Protein AF-B1BZX8-F1 (afdb_monomer)

Solvent-accessible surface area (backbone atoms only — not comparable to full-atom values): 7418 Å² total; per-residue (Å²): 108,60,66,79,22,52,67,62,84,33,86,76,86,79,89,80,74,63,48,96,87,72,45,66,56,68,71,58,53,51,54,51,51,52,51,54,47,54,53,48,65,70,63,69,68,61,65,73,60,39,93,64,28,45,67,47,52,77,55,37,28,88,75,35,79,82,22,33,55,65,32,77,58,67,86,43,86,90,48,45,54,45,48,38,96,88,50,93,71,79,48,78,47,78,44,56,68,56,96,75,90,83,92,79,85,90,85,82,76,66,61,95,77,107

Organism: NCBI:txid428126

Nearest PDB structures (foldseek):
  6tr3-assembly1_A  TM=9.899E-01  e=4.709E-10  Mediterraneibacter gnavus E1
  6tr4-assembly2_B  TM=9.900E-01  e=9.910E-10  Mediterraneibacter gnavus E1

Foldseek 3Di:
DCCVAVVVVHDDDDDQDADPVRHGDPVSVVVVVVVVVVVCVQPVDDLLLDPLKDKDKPAFAVPDPQQDRCQQPPPDLVGHHDHHPVDPDMDIDIDSNDDDDDDDDDDDDSVVVD

Secondary structure (DSSP, 8-state):
--TTTGGGT----------TTSS--HHHHHHHHHHHHHHHHHHS--GGGSTT-EEEES--GGG-GGG-GGGGGSS-TT------TT-S---EEEE-SS----S-------GGG-

Sequence (114 aa):
MYFNSVGHNAPLLLNVPPNTDGTVDDQILERLAEFGQNINETFDENLAASADAKIVASSVRGNDITYKPSNVIDGNDSTYWTVDDQGQSGTLLINLGSTKSFDVVSIEEAIQFG

Structure (mmCIF, N/CA/C/O backbone):
data_AF-B1BZX8-F1
#
_entry.id   AF-B1BZX8-F1
#
loop_
_atom_site.group_PDB
_atom_site.id
_atom_site.type_symbol
_atom_site.label_atom_id
_atom_site.label_alt_id
_atom_site.label_comp_id
_atom_site.label_asym_id
_atom_site.label_entity_id
_atom_site.label_seq_id
_atom_site.pdbx_PDB_ins_code
_atom_site.Cartn_x
_atom_site.Cartn_y
_atom_site.Cartn_z
_atom_site.occupancy
_atom_site.B_iso_or_equiv
_atom_site.auth_seq_id
_atom_site.auth_comp_id
_atom_site.auth_asym_id
_atom_site.auth_atom_id
_atom_site.pdbx_PDB_model_num
ATOM 1 N N . MET A 1 1 ? -13.111 4.911 4.992 1.00 93.94 1 MET A N 1
ATOM 2 C CA . MET A 1 1 ? -12.282 5.915 5.703 1.00 93.94 1 MET A CA 1
ATOM 3 C C . MET A 1 1 ? -10.809 5.709 5.399 1.00 93.94 1 MET A C 1
ATOM 5 O O . MET A 1 1 ? -10.224 6.610 4.823 1.00 93.94 1 MET A O 1
ATOM 9 N N . TYR A 1 2 ? -10.247 4.531 5.694 1.00 97.50 2 TYR A N 1
ATOM 10 C CA . TYR A 1 2 ? -8.830 4.207 5.473 1.00 97.50 2 TYR A CA 1
ATOM 11 C C . TYR A 1 2 ? -8.311 4.550 4.064 1.00 97.50 2 TYR A C 1
ATOM 13 O O . TYR A 1 2 ? -7.482 5.443 3.926 1.00 97.50 2 TYR A O 1
ATOM 21 N N . PHE A 1 3 ? -8.886 3.962 3.007 1.00 96.88 3 PHE A N 1
ATOM 22 C CA . PHE A 1 3 ? -8.471 4.251 1.624 1.00 96.88 3 PHE A CA 1
ATOM 23 C C . PHE A 1 3 ? -8.647 5.719 1.205 1.00 96.88 3 PHE A C 1
ATOM 25 O O . PHE A 1 3 ? -7.862 6.226 0.422 1.00 96.88 3 PHE A O 1
ATOM 32 N N . ASN A 1 4 ? -9.622 6.433 1.778 1.00 96.88 4 ASN A N 1
ATOM 33 C CA . ASN A 1 4 ? -9.853 7.854 1.487 1.00 96.88 4 ASN A CA 1
ATOM 34 C C . ASN A 1 4 ? -8.980 8.809 2.328 1.00 96.88 4 ASN A C 1
ATOM 36 O O . ASN A 1 4 ? -9.139 10.022 2.205 1.00 96.88 4 ASN A O 1
ATOM 40 N N . SER A 1 5 ? -8.128 8.284 3.215 1.00 97.44 5 SER A N 1
ATOM 41 C CA . SER A 1 5 ? -7.210 9.054 4.069 1.00 97.44 5 SER A CA 1
ATOM 42 C C . SER A 1 5 ? -5.781 8.548 3.898 1.00 97.44 5 SER A C 1
ATOM 44 O O . SER A 1 5 ? -5.041 9.122 3.108 1.00 97.44 5 SER A O 1
ATOM 46 N N . VAL A 1 6 ? -5.427 7.433 4.546 1.00 97.56 6 VAL A N 1
ATOM 47 C CA . VAL A 1 6 ? -4.105 6.787 4.439 1.00 97.56 6 VAL A CA 1
ATOM 48 C C . VAL A 1 6 ? -3.761 6.489 2.981 1.00 97.56 6 VAL A C 1
ATOM 50 O O . VAL A 1 6 ? -2.679 6.837 2.525 1.00 97.56 6 VAL A O 1
ATOM 53 N N . GLY A 1 7 ? -4.726 5.972 2.214 1.00 96.44 7 GLY A N 1
ATOM 54 C CA . GLY A 1 7 ? -4.561 5.728 0.775 1.00 96.44 7 GLY A CA 1
ATOM 55 C C . GLY A 1 7 ? -4.405 6.988 -0.091 1.00 96.44 7 GLY A C 1
ATOM 56 O O . GLY A 1 7 ? -4.117 6.873 -1.276 1.00 96.44 7 GLY A O 1
ATOM 57 N N . HIS A 1 8 ? -4.575 8.187 0.474 1.00 96.75 8 HIS A N 1
ATOM 58 C CA . HIS A 1 8 ? -4.418 9.484 -0.192 1.00 96.75 8 H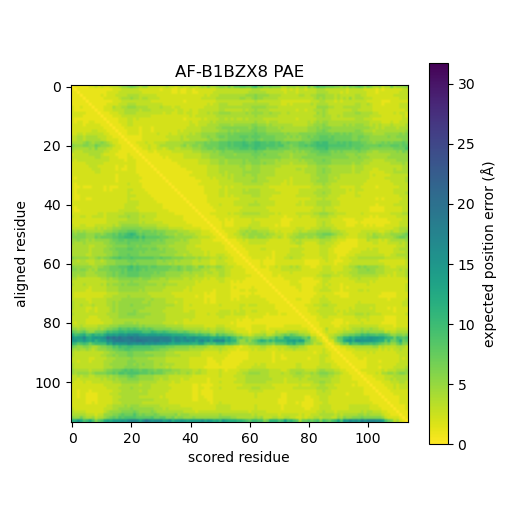IS A CA 1
ATOM 59 C C . HIS A 1 8 ? -3.335 10.350 0.478 1.00 96.75 8 HIS A C 1
ATOM 61 O O . HIS A 1 8 ? -3.476 11.572 0.549 1.00 96.75 8 HIS A O 1
ATOM 67 N N . ASN A 1 9 ? -2.265 9.724 0.982 1.00 95.62 9 ASN A N 1
ATOM 68 C CA . ASN A 1 9 ? -1.127 10.412 1.604 1.00 95.62 9 ASN A CA 1
ATOM 69 C C . ASN A 1 9 ? -1.533 11.331 2.780 1.00 95.62 9 ASN A C 1
ATOM 71 O O . ASN A 1 9 ? -1.004 12.430 2.955 1.00 95.62 9 ASN A O 1
ATOM 75 N N . ALA A 1 10 ? -2.517 10.904 3.579 1.00 97.44 10 ALA A N 1
ATOM 76 C CA . ALA A 1 10 ? -2.971 11.633 4.759 1.00 97.44 10 ALA A CA 1
ATOM 77 C C . ALA A 1 10 ? -3.085 10.705 5.979 1.00 97.44 10 ALA A C 1
ATOM 79 O O . ALA A 1 10 ? -3.638 9.609 5.871 1.00 97.44 10 ALA A O 1
ATOM 80 N N . PRO A 1 11 ? -2.635 11.131 7.172 1.00 96.88 11 PRO A N 1
ATOM 81 C CA . PRO A 1 11 ? -2.831 10.336 8.374 1.00 96.88 11 PRO A CA 1
ATOM 82 C C . PRO A 1 11 ? -4.320 10.259 8.736 1.00 96.88 11 PRO A C 1
ATOM 84 O O . PRO A 1 11 ? -5.060 11.241 8.631 1.00 96.88 11 PRO A O 1
ATOM 87 N N . LEU A 1 12 ? -4.758 9.099 9.225 1.00 97.50 12 LEU A N 1
ATOM 88 C CA . LEU A 1 12 ? -6.094 8.918 9.789 1.00 97.50 12 LEU A CA 1
ATOM 89 C C . LEU A 1 12 ? -6.045 9.077 11.312 1.00 97.50 12 LEU A C 1
ATOM 91 O O . LEU A 1 12 ? -5.629 8.167 12.025 1.00 97.50 12 LEU A O 1
ATOM 95 N N . LEU A 1 13 ? -6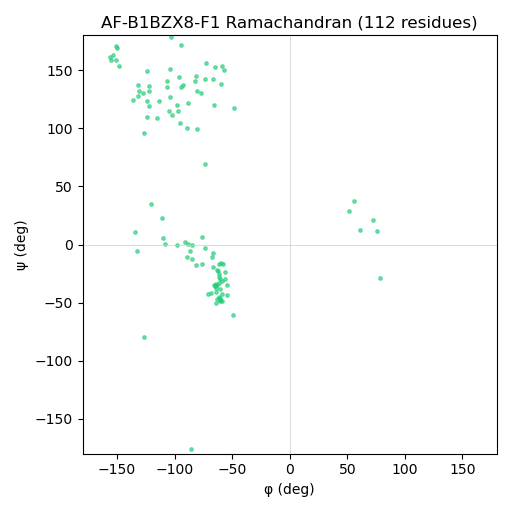.513 10.218 11.817 1.00 97.75 13 LEU A N 1
ATOM 96 C CA . LEU A 1 13 ? -6.725 10.429 13.250 1.00 97.75 13 LEU A CA 1
ATOM 97 C C . LEU A 1 13 ? -8.144 9.985 13.635 1.00 97.75 13 LEU A C 1
ATOM 99 O O . LEU A 1 13 ? -9.112 10.709 13.398 1.00 97.75 13 LEU A O 1
ATOM 103 N N . LEU A 1 14 ? -8.268 8.787 14.211 1.00 97.06 14 LEU A N 1
ATOM 104 C CA . LEU A 1 14 ? -9.553 8.189 14.581 1.00 97.06 14 LEU A CA 1
ATOM 105 C C . LEU A 1 14 ? -9.865 8.409 16.069 1.00 97.06 14 LEU A C 1
ATOM 107 O O . LEU A 1 14 ? -9.122 7.964 16.940 1.00 97.06 14 LEU A O 1
ATOM 111 N N . ASN A 1 15 ? -10.980 9.077 16.367 1.00 96.62 15 ASN A N 1
ATOM 112 C CA . ASN A 1 15 ? -11.434 9.297 17.741 1.00 96.62 15 ASN A CA 1
ATOM 113 C C . ASN A 1 15 ? -12.090 8.035 18.331 1.00 96.62 15 ASN A C 1
ATOM 115 O O . ASN A 1 15 ? -13.021 7.495 17.735 1.00 96.62 15 ASN A O 1
ATOM 119 N N . VAL A 1 16 ? -11.664 7.637 19.534 1.00 97.12 16 VAL A N 1
ATOM 120 C CA . VAL A 1 16 ? -12.225 6.520 20.315 1.00 97.12 16 VAL A CA 1
ATOM 121 C C . VAL A 1 16 ? -12.588 7.050 21.709 1.00 97.12 16 VAL A C 1
ATOM 123 O O . VAL A 1 16 ? -11.701 7.199 22.551 1.00 97.12 16 VAL A O 1
ATOM 126 N N . PRO A 1 17 ? -13.855 7.432 21.951 1.00 95.75 17 PRO A N 1
ATOM 127 C CA . PRO A 1 17 ? -14.235 8.104 23.187 1.00 95.75 17 PRO A CA 1
ATOM 128 C C . PRO A 1 17 ? -14.459 7.104 24.336 1.00 95.75 17 PRO A C 1
ATOM 130 O O . PRO A 1 17 ? -15.061 6.052 24.109 1.00 95.75 17 PRO A O 1
ATOM 133 N N . PRO A 1 18 ? -14.040 7.432 25.572 1.00 96.94 18 PRO A N 1
ATOM 134 C CA . PRO A 1 18 ? -14.451 6.683 26.751 1.00 96.94 18 PRO A CA 1
ATOM 135 C C . PRO A 1 18 ? -15.925 6.954 27.103 1.00 96.94 18 PRO A C 1
ATOM 137 O O . PRO A 1 18 ? -16.477 8.007 26.772 1.00 96.94 18 PRO A O 1
ATOM 140 N N . ASN A 1 19 ? -16.548 6.012 27.805 1.00 96.94 19 ASN A N 1
ATOM 141 C CA . ASN A 1 19 ? -17.895 6.113 28.361 1.00 96.94 19 ASN A CA 1
ATOM 142 C C . ASN A 1 19 ? -17.896 6.801 29.746 1.00 96.94 19 ASN A C 1
ATOM 144 O O . ASN A 1 19 ? -16.867 7.269 30.243 1.00 96.94 19 ASN A O 1
ATOM 148 N N . THR A 1 20 ? -19.066 6.873 30.390 1.00 96.75 20 THR A N 1
ATOM 149 C CA . THR A 1 20 ? -19.240 7.519 31.706 1.00 96.75 20 THR A CA 1
ATOM 150 C C . THR A 1 20 ? -18.526 6.812 32.855 1.00 96.75 20 THR A C 1
ATOM 152 O O . THR A 1 20 ? -18.276 7.444 33.880 1.00 96.75 20 THR A O 1
ATOM 155 N N . ASP A 1 21 ? -18.173 5.540 32.680 1.00 97.06 21 ASP A N 1
ATOM 156 C CA . ASP A 1 21 ? -17.422 4.749 33.658 1.00 97.06 21 ASP A CA 1
ATOM 157 C C . ASP A 1 21 ? -15.901 4.896 33.462 1.00 97.06 21 ASP A C 1
ATOM 159 O O . ASP A 1 21 ? -15.108 4.317 34.205 1.00 97.06 21 ASP A O 1
ATOM 163 N N . GLY A 1 22 ? -15.476 5.694 32.471 1.00 96.81 22 GLY A N 1
ATOM 164 C CA . GLY A 1 22 ? -14.071 5.916 32.135 1.00 96.81 22 GLY A CA 1
ATOM 165 C C . GLY A 1 22 ? -13.422 4.750 31.384 1.00 96.81 22 GLY A C 1
ATOM 166 O O . GLY A 1 22 ? -12.200 4.736 31.240 1.00 96.81 22 GLY A O 1
ATOM 167 N N . THR A 1 23 ? -14.211 3.784 30.908 1.00 97.56 23 THR A N 1
ATOM 168 C CA . THR A 1 23 ? -13.761 2.676 30.051 1.00 97.56 23 THR A CA 1
ATOM 169 C C . THR A 1 23 ? -14.171 2.926 28.598 1.00 97.56 23 THR A C 1
ATOM 171 O O . THR A 1 23 ? -14.762 3.955 28.286 1.00 97.56 23 THR A O 1
ATOM 174 N N . VAL A 1 24 ? -13.824 2.028 27.677 1.00 97.62 24 VAL A N 1
ATOM 175 C CA . VAL A 1 24 ? -14.337 2.053 26.298 1.00 97.62 24 VAL A CA 1
ATOM 176 C C . VAL A 1 24 ? -15.337 0.915 26.164 1.00 97.62 24 VAL A C 1
ATOM 178 O O . VAL A 1 24 ? -15.056 -0.188 26.627 1.00 97.62 24 VAL A O 1
ATOM 181 N N . ASP A 1 25 ? -16.484 1.180 25.542 1.00 97.94 25 ASP A N 1
ATOM 182 C CA . ASP A 1 25 ? -17.520 0.166 25.352 1.00 97.94 25 ASP A CA 1
ATOM 183 C C . ASP A 1 25 ? -16.988 -1.017 24.533 1.00 97.94 25 ASP A C 1
ATOM 185 O O . ASP A 1 25 ? -16.328 -0.831 23.505 1.00 97.94 25 ASP A O 1
ATOM 189 N N . ASP A 1 26 ? -17.339 -2.239 24.940 1.00 97.75 26 ASP A N 1
ATOM 190 C CA . ASP A 1 26 ? -16.880 -3.476 24.290 1.00 97.75 26 ASP A CA 1
ATOM 191 C C . ASP A 1 26 ? -17.181 -3.494 22.783 1.00 97.75 26 ASP A C 1
ATOM 193 O O . ASP A 1 26 ? -16.377 -3.968 21.985 1.00 97.75 26 ASP A O 1
ATOM 197 N N . GLN A 1 27 ? -18.306 -2.906 22.367 1.00 97.75 27 GLN A N 1
ATOM 198 C CA . GLN A 1 27 ? -18.697 -2.798 20.957 1.00 97.75 27 GLN A CA 1
ATOM 199 C C . GLN A 1 27 ? -17.743 -1.905 20.151 1.00 97.75 27 GLN A C 1
ATOM 201 O O . GLN A 1 27 ? -17.496 -2.169 18.975 1.00 97.75 27 GLN A O 1
ATOM 206 N N . ILE A 1 28 ? -17.204 -0.844 20.764 1.00 97.75 28 ILE A N 1
ATOM 207 C CA . ILE A 1 28 ? -16.208 0.028 20.130 1.00 97.75 28 ILE A CA 1
ATOM 208 C C . ILE A 1 28 ? -14.878 -0.721 20.015 1.00 97.75 28 ILE A C 1
ATOM 210 O O . ILE A 1 28 ? -14.242 -0.672 18.962 1.00 97.75 28 ILE A O 1
ATOM 214 N N . LEU A 1 29 ? -14.480 -1.442 21.068 1.00 97.94 29 LEU A N 1
ATOM 215 C CA . LEU A 1 29 ? -13.260 -2.253 21.071 1.00 97.94 29 LEU A CA 1
ATOM 216 C C . LEU A 1 29 ? -13.308 -3.359 20.011 1.00 97.94 29 LEU A C 1
ATOM 218 O O . LEU A 1 29 ? -12.347 -3.524 19.261 1.00 97.94 29 LEU A O 1
ATOM 222 N N . GLU A 1 30 ? -14.433 -4.067 19.901 1.00 98.31 30 GLU A N 1
ATOM 223 C CA . GLU A 1 30 ? -14.646 -5.115 18.900 1.00 98.31 30 GLU A CA 1
ATOM 224 C C . GLU A 1 30 ? -14.542 -4.552 17.477 1.00 98.31 30 GLU A C 1
ATOM 226 O O . GLU A 1 30 ? -13.773 -5.061 16.663 1.00 98.31 30 GLU A O 1
ATOM 231 N N . ARG A 1 31 ? -15.232 -3.440 17.183 1.00 98.00 31 ARG A N 1
ATOM 232 C CA . ARG A 1 31 ? -15.156 -2.799 15.858 1.00 98.00 31 ARG A CA 1
ATOM 233 C C . ARG A 1 31 ? -13.755 -2.277 15.539 1.00 98.00 31 ARG A C 1
ATOM 235 O O . ARG A 1 31 ? -13.351 -2.307 14.378 1.00 98.00 31 ARG A O 1
ATOM 242 N N . LEU A 1 32 ? -13.008 -1.801 16.536 1.00 97.94 32 LEU A N 1
ATOM 243 C CA . LEU A 1 32 ? -11.625 -1.360 16.346 1.00 97.94 32 LEU A CA 1
ATOM 244 C C . LEU A 1 32 ? -10.698 -2.543 16.032 1.00 97.94 32 LEU A C 1
ATOM 246 O O . LEU A 1 32 ? -9.855 -2.433 15.140 1.00 97.94 32 LEU A O 1
ATOM 250 N N . ALA A 1 33 ? -10.875 -3.668 16.727 1.00 98.25 33 ALA A N 1
ATOM 251 C CA . ALA A 1 33 ? -10.132 -4.894 16.459 1.00 98.25 33 ALA A CA 1
ATOM 252 C C . ALA A 1 33 ? -10.432 -5.430 15.051 1.00 98.25 33 ALA A C 1
ATOM 254 O O . ALA A 1 33 ? -9.501 -5.692 14.291 1.00 98.25 33 ALA A O 1
ATOM 255 N N . GLU A 1 34 ? -11.709 -5.498 14.666 1.00 98.38 34 GLU A N 1
ATOM 256 C CA . GLU A 1 34 ? -12.124 -5.884 13.313 1.00 98.38 34 GLU A CA 1
ATOM 257 C C . GLU A 1 34 ? -11.548 -4.946 12.249 1.00 98.38 34 GLU A C 1
ATOM 259 O O . GLU A 1 34 ? -11.077 -5.403 11.210 1.00 98.38 34 GLU A O 1
ATOM 264 N N . PHE A 1 35 ? -11.553 -3.632 12.487 1.00 98.44 35 PHE A N 1
ATOM 265 C CA . PHE A 1 35 ? -10.978 -2.670 11.550 1.00 98.44 35 PHE A CA 1
ATOM 266 C C . PHE A 1 35 ? -9.481 -2.922 11.323 1.00 98.44 35 PHE A C 1
ATOM 268 O O . PHE A 1 35 ? -9.041 -2.968 10.174 1.00 98.44 35 PHE A O 1
ATOM 275 N N . GLY A 1 36 ? -8.715 -3.138 12.397 1.00 98.12 36 GLY A N 1
ATOM 276 C CA . GLY A 1 36 ? -7.294 -3.482 12.302 1.00 98.12 36 GLY A CA 1
ATOM 277 C C . GLY A 1 36 ? -7.054 -4.826 11.612 1.00 98.12 36 GLY A C 1
ATOM 278 O O . GLY A 1 36 ? -6.170 -4.930 10.765 1.00 98.12 36 GLY A O 1
ATOM 279 N N . GLN A 1 37 ? -7.876 -5.834 11.915 1.00 98.56 37 GLN A N 1
ATOM 280 C CA . GLN A 1 37 ? -7.803 -7.144 11.273 1.00 98.56 37 GLN A CA 1
ATOM 281 C C . GLN A 1 37 ? -8.038 -7.048 9.762 1.00 98.56 37 GLN A C 1
ATOM 283 O O . GLN A 1 37 ? -7.231 -7.568 9.002 1.00 98.56 37 GLN A O 1
ATOM 288 N N . ASN A 1 38 ? -9.075 -6.329 9.322 1.00 98.12 38 ASN A N 1
ATOM 289 C CA . ASN A 1 38 ? -9.361 -6.152 7.896 1.00 98.12 38 ASN A CA 1
ATOM 290 C C . ASN A 1 38 ? -8.203 -5.465 7.155 1.00 98.12 38 ASN A C 1
ATOM 292 O O . ASN A 1 38 ? -7.908 -5.827 6.019 1.00 98.12 38 ASN A O 1
ATOM 296 N N . ILE A 1 39 ? -7.537 -4.485 7.781 1.00 98.12 39 ILE A N 1
ATOM 297 C CA . ILE A 1 39 ? -6.345 -3.850 7.198 1.00 98.12 39 ILE A CA 1
ATOM 298 C C . ILE A 1 39 ? -5.222 -4.881 7.059 1.00 98.12 39 ILE A C 1
ATOM 300 O O . ILE A 1 39 ? -4.676 -5.026 5.970 1.00 98.12 39 ILE A O 1
ATOM 304 N N . ASN A 1 40 ? -4.912 -5.618 8.127 1.00 98.19 40 ASN A N 1
ATOM 305 C CA . ASN A 1 40 ? -3.853 -6.626 8.095 1.00 98.19 40 ASN A CA 1
ATOM 306 C C . ASN A 1 40 ? -4.127 -7.690 7.026 1.00 98.19 40 ASN A C 1
ATOM 308 O O . ASN A 1 40 ? -3.262 -7.939 6.201 1.00 98.19 40 ASN A O 1
ATOM 312 N N . GLU A 1 41 ? -5.336 -8.252 6.984 1.00 98.19 41 GLU A N 1
ATOM 313 C CA . GLU A 1 41 ? -5.719 -9.276 6.003 1.00 98.19 41 GLU A CA 1
ATOM 314 C C . GLU A 1 41 ? -5.678 -8.757 4.558 1.00 98.19 41 GLU A C 1
ATOM 316 O O . GLU A 1 41 ? -5.300 -9.498 3.654 1.00 98.19 41 GLU A O 1
ATOM 321 N N . THR A 1 42 ? -6.013 -7.482 4.328 1.00 97.88 42 THR A N 1
ATOM 322 C CA . THR A 1 42 ? -5.951 -6.865 2.989 1.00 97.88 42 THR A CA 1
ATOM 323 C C . THR A 1 42 ? -4.518 -6.789 2.452 1.00 97.88 42 THR A C 1
ATOM 325 O O . THR A 1 42 ? -4.311 -6.924 1.247 1.00 97.88 42 THR A O 1
ATOM 328 N N . PHE A 1 43 ? -3.533 -6.556 3.324 1.00 97.31 43 PHE A N 1
ATOM 329 C CA . PHE A 1 43 ? -2.135 -6.326 2.937 1.00 97.31 43 PHE A CA 1
ATOM 330 C C . PHE A 1 43 ? -1.183 -7.475 3.317 1.00 97.31 43 PHE A C 1
ATOM 332 O O . PHE A 1 43 ? 0.022 -7.345 3.114 1.00 97.31 43 PHE A O 1
ATOM 339 N N . ASP A 1 44 ? -1.704 -8.593 3.835 1.00 97.25 44 ASP A N 1
ATOM 340 C CA . ASP A 1 44 ? -0.912 -9.750 4.287 1.00 97.25 44 ASP A CA 1
ATOM 341 C C . ASP A 1 44 ? -0.149 -10.422 3.132 1.00 97.25 44 ASP A C 1
ATOM 343 O O . ASP A 1 44 ? 1.006 -10.822 3.278 1.00 97.25 44 ASP A O 1
ATOM 347 N N . GLU A 1 45 ? -0.766 -10.498 1.946 1.00 97.00 45 GLU A N 1
ATOM 348 C CA . GLU A 1 45 ? -0.159 -11.096 0.755 1.00 97.00 45 GLU A CA 1
ATOM 349 C C . GLU A 1 45 ? 0.070 -10.063 -0.358 1.00 97.00 45 GLU A C 1
ATOM 351 O O . GLU A 1 45 ? -0.848 -9.649 -1.069 1.00 97.00 45 GLU A O 1
ATOM 356 N N . ASN A 1 46 ? 1.337 -9.715 -0.602 1.00 97.56 46 ASN A N 1
ATOM 357 C CA . ASN A 1 46 ? 1.718 -8.974 -1.801 1.00 97.56 46 ASN A CA 1
ATOM 358 C C . ASN A 1 46 ? 1.836 -9.923 -3.008 1.00 97.56 46 ASN A C 1
ATOM 360 O O . ASN A 1 46 ? 2.871 -10.557 -3.230 1.00 97.56 46 ASN A O 1
ATOM 364 N N . LEU A 1 47 ? 0.798 -9.964 -3.849 1.00 97.75 47 LEU A N 1
ATOM 365 C CA . LEU A 1 47 ? 0.763 -10.797 -5.060 1.00 97.75 47 LEU A CA 1
ATOM 366 C C . LEU A 1 47 ? 1.936 -10.529 -6.026 1.00 97.75 47 LEU A C 1
ATOM 368 O O . LEU A 1 47 ? 2.370 -11.441 -6.743 1.00 97.75 47 LEU A O 1
ATOM 372 N N . ALA A 1 48 ? 2.459 -9.298 -6.047 1.00 97.25 48 ALA A N 1
ATOM 373 C CA . ALA A 1 48 ? 3.589 -8.904 -6.887 1.00 97.25 48 ALA A CA 1
ATOM 374 C C . ALA A 1 48 ? 4.943 -9.403 -6.358 1.00 97.25 48 ALA A C 1
ATOM 376 O O . ALA A 1 48 ? 5.898 -9.446 -7.130 1.00 97.25 48 ALA A O 1
ATOM 377 N N . ALA A 1 49 ? 5.022 -9.813 -5.087 1.00 96.31 49 ALA A N 1
ATOM 378 C CA . ALA A 1 49 ? 6.220 -10.381 -4.464 1.00 96.31 49 ALA A CA 1
ATOM 379 C C . ALA A 1 49 ? 6.305 -11.916 -4.574 1.00 96.31 49 ALA A C 1
ATOM 381 O O . ALA A 1 49 ? 7.241 -12.532 -4.062 1.00 96.31 49 ALA A O 1
ATOM 382 N N . SER A 1 50 ? 5.337 -12.556 -5.239 1.00 94.38 50 SER A N 1
ATOM 383 C CA . SER A 1 50 ? 5.355 -14.007 -5.449 1.00 94.38 50 SER A CA 1
ATOM 384 C C . SER A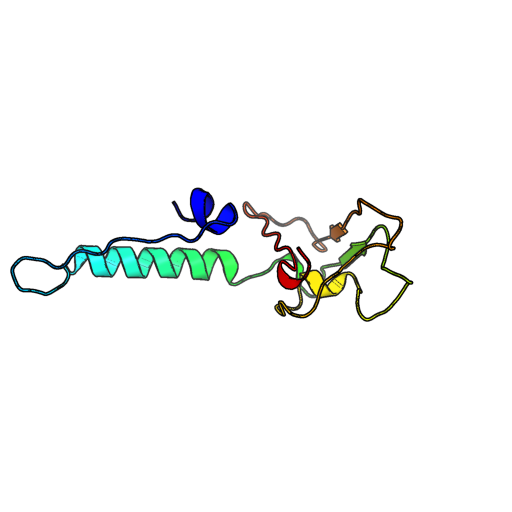 1 50 ? 6.534 -14.454 -6.326 1.00 94.38 50 SER A C 1
ATOM 386 O O . SER A 1 50 ? 7.011 -13.716 -7.185 1.00 94.38 50 SER A O 1
ATOM 388 N N . ALA A 1 51 ? 6.992 -15.698 -6.151 1.00 91.75 51 ALA A N 1
ATOM 389 C CA . ALA A 1 51 ? 8.141 -16.239 -6.888 1.00 91.75 51 ALA A CA 1
ATOM 390 C C . ALA A 1 51 ? 7.942 -16.284 -8.418 1.00 91.75 51 ALA A C 1
ATOM 392 O O . ALA A 1 51 ? 8.914 -16.249 -9.172 1.00 91.75 51 ALA A O 1
ATOM 393 N N . ASP A 1 52 ? 6.689 -16.351 -8.873 1.00 93.81 52 ASP A N 1
ATOM 394 C CA . ASP A 1 52 ? 6.331 -16.359 -10.294 1.00 93.81 52 ASP A CA 1
ATOM 395 C C . ASP A 1 52 ? 6.217 -14.946 -10.887 1.00 93.81 52 ASP A C 1
ATOM 397 O O . ASP A 1 52 ? 6.144 -14.790 -12.113 1.00 93.81 52 ASP A O 1
ATOM 401 N N . ALA A 1 53 ? 6.192 -13.916 -10.035 1.00 95.69 53 ALA A N 1
ATOM 402 C CA . ALA A 1 53 ? 6.052 -12.544 -10.474 1.00 95.69 53 ALA A CA 1
ATOM 403 C C . ALA A 1 53 ? 7.346 -12.025 -11.117 1.00 95.69 53 ALA A C 1
ATOM 405 O O . ALA A 1 53 ? 8.466 -12.325 -10.699 1.00 95.69 53 ALA A O 1
ATOM 406 N N . LYS A 1 54 ? 7.193 -11.213 -12.164 1.00 96.50 54 LYS A N 1
ATOM 407 C CA . LYS A 1 54 ? 8.301 -10.550 -12.857 1.00 96.50 54 LYS A CA 1
ATOM 408 C C . LYS A 1 54 ? 8.029 -9.063 -12.945 1.00 96.50 54 LYS A C 1
ATOM 410 O O . LYS A 1 54 ? 6.966 -8.658 -13.411 1.00 96.50 54 LYS A O 1
ATOM 415 N N . ILE A 1 55 ? 9.022 -8.271 -12.559 1.00 97.00 55 ILE A N 1
ATOM 416 C CA . ILE A 1 55 ? 8.957 -6.813 -12.587 1.00 97.00 55 ILE A CA 1
ATOM 417 C C . ILE A 1 55 ? 9.954 -6.308 -13.619 1.00 97.00 55 ILE A C 1
ATOM 419 O O . ILE A 1 55 ? 11.146 -6.614 -13.551 1.00 97.00 55 ILE A O 1
ATOM 423 N N . VAL A 1 56 ? 9.458 -5.541 -14.582 1.00 96.62 56 VAL A N 1
ATOM 424 C CA . VAL A 1 56 ? 10.267 -4.910 -15.626 1.00 96.62 56 VAL A CA 1
ATOM 425 C C . VAL A 1 56 ? 10.040 -3.410 -15.562 1.00 96.62 56 VAL A C 1
ATOM 427 O O . VAL A 1 56 ? 8.899 -2.966 -15.514 1.00 96.62 56 VAL A O 1
ATOM 430 N N . ALA A 1 57 ? 11.117 -2.632 -15.586 1.00 96.69 57 ALA A N 1
ATOM 431 C CA . ALA A 1 57 ? 11.037 -1.183 -15.685 1.00 96.69 57 ALA A CA 1
ATOM 432 C C . ALA A 1 57 ? 11.396 -0.704 -17.093 1.00 96.69 57 ALA A C 1
ATOM 434 O O . ALA A 1 57 ? 12.218 -1.319 -17.772 1.00 96.69 57 ALA A O 1
ATOM 435 N N . SER A 1 58 ? 10.826 0.428 -17.506 1.00 95.44 58 SER A N 1
ATOM 436 C CA . SER A 1 58 ? 11.208 1.127 -18.739 1.00 95.44 58 SER A CA 1
ATOM 437 C C . SER A 1 58 ? 12.669 1.582 -18.732 1.00 95.44 58 SER A C 1
ATOM 439 O O . SER A 1 58 ? 13.311 1.620 -19.778 1.00 95.44 58 SER A O 1
ATOM 441 N N . SER A 1 59 ? 13.184 1.944 -17.558 1.00 95.19 59 SER A N 1
ATOM 442 C CA . SER A 1 59 ? 14.573 2.329 -17.320 1.00 95.19 59 SER A CA 1
ATOM 443 C C . SER A 1 59 ? 14.932 2.111 -15.851 1.00 95.19 59 SER A C 1
ATOM 445 O O . SER A 1 59 ? 14.059 1.985 -14.991 1.00 95.19 59 SER A O 1
ATOM 447 N N . VAL A 1 60 ? 16.229 2.043 -15.571 1.00 96.12 60 VAL A N 1
ATOM 448 C CA . VAL A 1 60 ? 16.792 2.008 -14.219 1.00 96.12 60 VAL A CA 1
ATOM 449 C C . VAL A 1 60 ? 17.907 3.033 -14.198 1.00 96.12 60 VAL A C 1
ATOM 451 O O . VAL A 1 60 ? 18.783 2.979 -15.063 1.00 96.12 60 VAL A O 1
ATOM 454 N N . ARG A 1 61 ? 17.879 3.944 -13.223 1.00 96.06 61 ARG A N 1
ATOM 455 C CA . ARG A 1 61 ? 18.876 5.008 -13.091 1.00 96.06 61 ARG A CA 1
ATOM 456 C C . ARG A 1 61 ? 20.300 4.468 -13.200 1.00 96.06 61 ARG A C 1
ATOM 458 O O . ARG A 1 61 ? 20.726 3.655 -12.380 1.00 96.06 61 ARG A O 1
ATOM 465 N N . GLY A 1 62 ? 21.023 4.912 -14.224 1.00 95.25 62 GLY A N 1
ATOM 466 C CA . GLY A 1 62 ? 22.413 4.540 -14.488 1.00 95.25 62 GLY A CA 1
ATOM 467 C C . GLY A 1 62 ? 22.655 3.046 -14.734 1.00 95.25 62 GLY A C 1
ATOM 468 O O . GLY A 1 62 ? 23.808 2.621 -14.703 1.00 95.25 62 GLY A O 1
ATOM 469 N N . ASN A 1 63 ? 21.608 2.239 -14.951 1.00 94.62 63 ASN A N 1
ATOM 470 C CA . ASN A 1 63 ? 21.659 0.773 -14.858 1.00 94.62 63 ASN A CA 1
ATOM 471 C C . ASN A 1 63 ? 22.270 0.266 -13.531 1.00 94.62 63 ASN A C 1
ATOM 473 O O . ASN A 1 63 ? 22.879 -0.806 -13.492 1.00 94.62 63 ASN A O 1
ATOM 477 N N . ASP A 1 64 ? 22.127 1.037 -12.450 1.00 97.00 64 ASP A N 1
ATOM 478 C CA . ASP A 1 64 ? 22.668 0.706 -11.135 1.00 97.00 64 ASP A CA 1
ATOM 479 C C . ASP A 1 64 ? 21.750 -0.287 -10.409 1.00 97.00 64 ASP A C 1
ATOM 481 O O . ASP A 1 64 ? 20.533 -0.100 -10.315 1.00 97.00 64 ASP A O 1
ATOM 485 N N . ILE A 1 65 ? 22.339 -1.349 -9.855 1.00 96.50 65 ILE A N 1
ATOM 486 C CA . I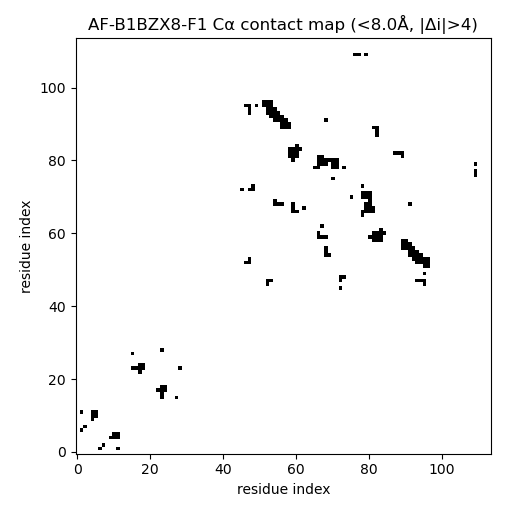LE A 1 65 ? 21.611 -2.365 -9.088 1.00 96.50 65 ILE A CA 1
ATOM 487 C C . ILE A 1 65 ? 20.948 -1.793 -7.829 1.00 96.50 65 ILE A C 1
ATOM 489 O O . ILE A 1 65 ? 19.968 -2.362 -7.345 1.00 96.50 65 ILE A O 1
ATOM 493 N N . THR A 1 66 ? 21.445 -0.661 -7.330 1.00 97.25 66 THR A N 1
ATOM 494 C CA . THR A 1 66 ? 20.883 0.084 -6.198 1.00 97.25 66 THR A CA 1
ATOM 495 C C . THR A 1 66 ? 19.441 0.514 -6.462 1.00 97.25 66 THR A C 1
ATOM 497 O O . THR A 1 66 ? 18.650 0.534 -5.527 1.00 97.25 66 THR A O 1
ATOM 500 N N . TYR A 1 67 ? 19.072 0.776 -7.723 1.00 96.94 67 TYR A N 1
ATOM 501 C CA . TYR A 1 67 ? 17.739 1.245 -8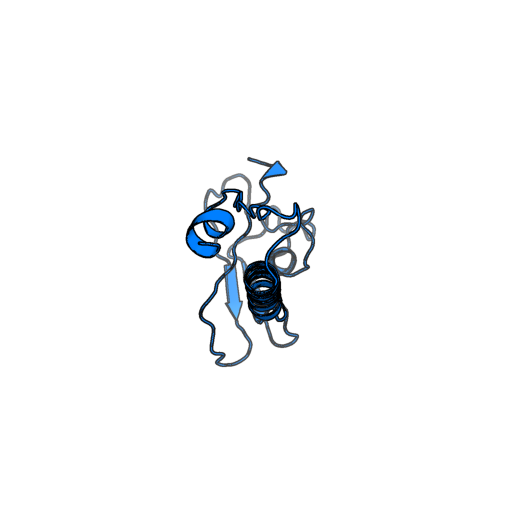.128 1.00 96.94 67 TYR A CA 1
ATOM 502 C C . TYR A 1 67 ? 16.949 0.201 -8.921 1.00 96.94 67 TYR A C 1
ATOM 504 O O . TYR A 1 67 ? 16.070 0.547 -9.712 1.00 96.94 67 TYR A O 1
ATOM 512 N N . LYS A 1 68 ? 17.283 -1.085 -8.770 1.00 97.19 68 LYS A N 1
ATOM 513 C CA . LYS A 1 68 ? 16.648 -2.172 -9.524 1.00 97.19 68 LYS A CA 1
ATOM 514 C C . LYS A 1 68 ? 15.116 -2.198 -9.327 1.00 97.19 68 LYS A C 1
ATOM 516 O O . LYS A 1 68 ? 14.629 -1.889 -8.241 1.00 97.19 68 LYS A O 1
ATOM 521 N N . PRO A 1 69 ? 14.339 -2.668 -10.323 1.00 97.12 69 PRO A N 1
ATOM 522 C CA . PRO A 1 69 ? 12.875 -2.659 -10.252 1.00 97.12 69 PRO A CA 1
ATOM 523 C C . PRO A 1 69 ? 12.303 -3.487 -9.099 1.00 97.12 69 PRO A C 1
ATOM 525 O O . PRO A 1 69 ? 11.239 -3.168 -8.590 1.00 97.12 69 PRO A O 1
ATOM 528 N N . SER A 1 70 ? 13.004 -4.538 -8.657 1.00 96.56 70 SER A N 1
ATOM 529 C CA . SER A 1 70 ? 12.542 -5.392 -7.557 1.00 96.56 70 SER A CA 1
ATOM 530 C C . SER A 1 70 ? 12.522 -4.692 -6.195 1.00 96.56 70 SER A C 1
ATOM 532 O O . SER A 1 70 ? 11.988 -5.263 -5.255 1.00 96.56 70 SER A O 1
ATOM 534 N N . ASN A 1 71 ? 1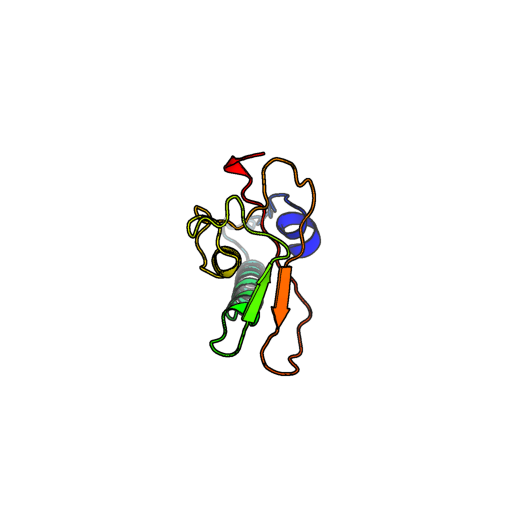3.107 -3.497 -6.068 1.00 98.00 71 ASN A N 1
ATOM 535 C CA . ASN A 1 71 ? 13.048 -2.734 -4.821 1.00 98.00 71 ASN A CA 1
ATOM 536 C C . ASN A 1 71 ? 11.608 -2.328 -4.460 1.00 98.00 71 ASN A C 1
ATOM 538 O O . ASN A 1 71 ? 11.312 -2.113 -3.301 1.00 98.00 71 ASN A O 1
ATOM 542 N N . VAL A 1 72 ? 10.680 -2.272 -5.424 1.00 97.44 72 VAL A N 1
ATOM 543 C CA . VAL A 1 72 ? 9.277 -1.882 -5.158 1.00 97.44 72 VAL A CA 1
ATOM 544 C C . VAL A 1 72 ? 8.446 -2.953 -4.436 1.00 97.44 72 VAL A C 1
ATOM 546 O O . VAL A 1 72 ? 7.269 -2.738 -4.172 1.00 97.44 72 VAL A O 1
ATOM 549 N N . ILE A 1 73 ? 9.021 -4.128 -4.166 1.00 97.25 73 ILE A N 1
ATOM 550 C CA . ILE A 1 73 ? 8.343 -5.264 -3.515 1.00 97.25 73 ILE A CA 1
ATOM 551 C C . ILE A 1 73 ? 9.187 -5.906 -2.405 1.00 97.25 73 ILE A C 1
ATOM 553 O O . ILE A 1 73 ? 8.863 -7.003 -1.955 1.00 97.25 73 ILE A O 1
ATOM 557 N N . ASP A 1 74 ? 10.294 -5.284 -1.994 1.00 96.38 74 ASP A N 1
ATOM 558 C CA . ASP A 1 74 ? 11.201 -5.867 -0.995 1.00 96.38 74 ASP A CA 1
ATOM 559 C C . ASP A 1 74 ? 10.809 -5.548 0.460 1.00 96.38 74 ASP A C 1
ATOM 561 O O . ASP A 1 74 ? 11.405 -6.102 1.385 1.00 96.38 74 ASP A O 1
ATOM 565 N N . GLY A 1 75 ? 9.787 -4.707 0.653 1.00 96.00 75 GLY A N 1
ATOM 566 C CA . GLY A 1 75 ? 9.263 -4.323 1.964 1.00 96.00 75 GLY A CA 1
ATOM 567 C C . GLY A 1 75 ? 10.181 -3.383 2.750 1.00 96.00 75 GLY A C 1
ATOM 568 O O . GLY A 1 75 ? 10.096 -3.356 3.977 1.00 96.00 75 GLY A O 1
ATOM 569 N N . ASN A 1 76 ? 11.089 -2.665 2.080 1.00 97.19 76 ASN A N 1
ATOM 570 C CA . ASN A 1 76 ? 12.034 -1.754 2.718 1.00 97.19 76 ASN A CA 1
ATOM 571 C C . ASN A 1 76 ? 11.941 -0.327 2.153 1.00 97.19 76 ASN A C 1
ATOM 573 O O . ASN A 1 76 ? 12.438 -0.038 1.070 1.00 97.19 76 ASN A O 1
ATOM 577 N N . ASP A 1 77 ? 11.433 0.603 2.960 1.00 96.19 77 ASP A N 1
ATOM 578 C CA . ASP A 1 77 ? 11.234 2.018 2.594 1.00 96.19 77 ASP A CA 1
ATOM 579 C C . ASP A 1 77 ? 12.535 2.772 2.238 1.00 96.19 77 ASP A C 1
ATOM 581 O O . ASP A 1 77 ? 12.516 3.857 1.648 1.00 96.19 77 ASP A O 1
ATOM 585 N N . SER A 1 78 ? 13.699 2.227 2.614 1.00 96.31 78 SER A N 1
ATOM 586 C CA . SER A 1 78 ? 15.004 2.815 2.274 1.00 96.31 78 SER A CA 1
ATOM 587 C C . SER A 1 78 ? 15.468 2.470 0.857 1.00 96.31 78 SER A C 1
ATOM 589 O O . SER A 1 78 ? 16.380 3.123 0.340 1.00 96.31 78 SER A O 1
ATOM 591 N N . THR A 1 79 ? 14.886 1.445 0.232 1.00 97.69 79 THR A N 1
ATOM 592 C CA . THR A 1 79 ? 15.191 1.009 -1.134 1.00 97.69 79 THR A CA 1
ATOM 593 C C . THR A 1 79 ? 14.054 1.389 -2.072 1.00 97.69 79 THR A C 1
ATOM 595 O O . THR A 1 79 ? 12.883 1.334 -1.733 1.00 97.69 79 THR A O 1
ATOM 598 N N . TYR A 1 80 ? 14.402 1.828 -3.281 1.00 97.69 80 TYR A N 1
ATOM 599 C CA . TYR A 1 80 ? 13.422 2.318 -4.249 1.00 97.69 80 TYR A CA 1
ATOM 600 C C . TYR A 1 80 ? 13.907 2.088 -5.678 1.00 97.69 80 TYR A C 1
ATOM 602 O O . TYR A 1 80 ? 15.101 1.897 -5.928 1.00 97.69 80 TYR A O 1
ATOM 610 N N . TRP A 1 81 ? 12.973 2.083 -6.624 1.00 97.62 81 TRP A N 1
ATOM 611 C CA . TRP A 1 81 ? 13.268 2.140 -8.053 1.00 97.62 81 TRP A CA 1
ATOM 612 C C . TRP A 1 81 ? 13.154 3.586 -8.541 1.00 97.62 81 TRP A C 1
ATOM 614 O O . TRP A 1 81 ? 12.298 4.339 -8.082 1.00 97.62 81 TRP A O 1
ATOM 624 N N . THR A 1 82 ? 14.013 3.982 -9.479 1.00 96.19 82 THR A N 1
ATOM 625 C CA . THR A 1 82 ? 13.926 5.296 -10.121 1.00 96.19 82 THR A CA 1
ATOM 626 C C . THR A 1 82 ? 14.530 5.274 -11.527 1.00 96.19 82 THR A C 1
ATOM 628 O O . THR A 1 82 ? 15.262 4.348 -11.899 1.00 96.19 82 THR A O 1
ATOM 631 N N . VAL A 1 83 ? 14.200 6.295 -12.317 1.00 95.50 83 VAL A N 1
ATOM 632 C CA . VAL A 1 83 ? 14.654 6.484 -13.701 1.00 95.50 83 VAL A CA 1
ATOM 633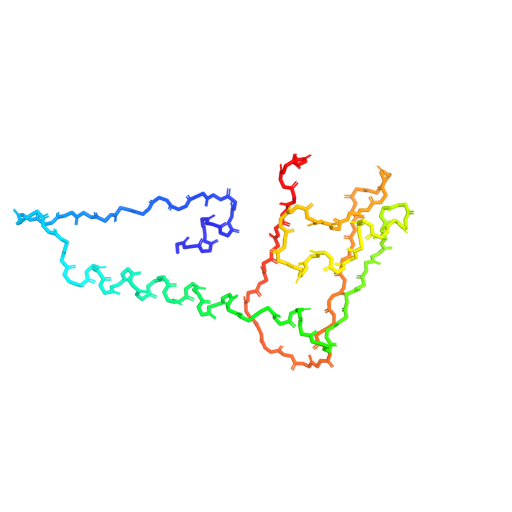 C C . VAL A 1 83 ? 15.893 7.385 -13.761 1.00 95.50 83 VAL A C 1
ATOM 635 O O . VAL A 1 83 ? 16.316 7.958 -12.759 1.00 95.50 83 VAL A O 1
ATOM 638 N N . ASP A 1 84 ? 16.511 7.494 -14.938 1.00 93.44 84 ASP A N 1
ATOM 639 C CA . ASP A 1 84 ? 17.641 8.405 -15.153 1.00 93.44 84 ASP A CA 1
ATOM 640 C C . ASP A 1 84 ? 17.274 9.867 -14.864 1.00 93.44 84 ASP A C 1
ATOM 642 O O . ASP A 1 84 ? 16.134 10.270 -15.062 1.00 93.44 84 ASP A O 1
ATOM 646 N N . ASP A 1 85 ? 18.263 10.689 -14.500 1.00 86.06 85 ASP A N 1
ATOM 647 C CA . ASP A 1 85 ? 18.073 12.098 -14.101 1.00 86.06 85 ASP A CA 1
ATOM 648 C C . ASP A 1 85 ? 17.364 12.977 -15.148 1.00 86.06 85 ASP A C 1
ATOM 650 O O . ASP A 1 85 ? 16.793 14.013 -14.820 1.00 86.06 85 ASP A O 1
ATOM 654 N N . GLN A 1 86 ? 17.415 12.584 -16.422 1.00 83.62 86 GLN A N 1
ATOM 655 C CA . GLN A 1 86 ? 16.739 13.288 -17.519 1.00 83.62 86 GLN A CA 1
ATOM 656 C C . GLN A 1 86 ? 15.299 12.791 -17.749 1.00 83.62 86 GLN A C 1
ATOM 658 O O . GLN A 1 86 ? 14.546 13.394 -18.516 1.00 83.62 86 GLN A O 1
ATOM 663 N N . GLY A 1 87 ? 14.915 11.676 -17.125 1.00 77.88 87 GLY A N 1
ATOM 664 C CA . GLY A 1 87 ? 13.590 11.079 -17.202 1.00 77.88 87 GLY A CA 1
ATOM 665 C C . GLY A 1 87 ? 12.668 11.647 -16.127 1.00 77.88 87 GLY A C 1
ATOM 666 O O . GLY A 1 87 ? 12.938 11.532 -14.942 1.00 77.88 87 GLY A O 1
ATOM 667 N N . GLN A 1 88 ? 11.543 12.228 -16.541 1.00 85.81 88 GLN A N 1
ATOM 668 C CA . GLN A 1 88 ? 10.488 12.698 -15.624 1.00 85.81 88 GLN A CA 1
ATOM 669 C C . GLN A 1 88 ? 9.337 11.693 -15.484 1.00 85.81 88 GLN A C 1
ATOM 671 O O . GLN A 1 88 ? 8.356 11.944 -14.794 1.00 85.81 88 GLN A O 1
ATOM 676 N N . SER A 1 89 ? 9.418 10.567 -16.191 1.00 92.69 89 SER A N 1
ATOM 677 C CA . SER A 1 89 ? 8.412 9.511 -16.158 1.00 92.69 89 SER A CA 1
ATOM 678 C C . SER A 1 89 ? 9.075 8.159 -16.376 1.00 92.69 89 SER A C 1
ATOM 680 O O . SER A 1 89 ? 10.125 8.059 -17.015 1.00 92.69 89 SER A O 1
ATOM 682 N N . GLY A 1 90 ? 8.442 7.119 -15.850 1.00 94.00 90 GLY A N 1
ATOM 683 C CA . GLY A 1 90 ? 8.842 5.739 -16.049 1.00 94.00 90 GLY A CA 1
ATOM 684 C C . GLY A 1 90 ? 7.632 4.821 -15.985 1.00 94.00 90 GLY A C 1
ATOM 685 O O . GLY A 1 90 ? 6.532 5.228 -15.614 1.00 94.00 90 GLY A O 1
ATOM 686 N N . THR A 1 91 ? 7.826 3.569 -16.370 1.00 96.50 91 THR A N 1
ATOM 687 C CA . THR A 1 91 ? 6.788 2.541 -16.301 1.00 96.50 91 THR A CA 1
ATOM 688 C C . THR A 1 91 ? 7.356 1.302 -15.637 1.00 96.50 91 THR A C 1
ATOM 690 O O . THR A 1 91 ? 8.422 0.831 -16.030 1.00 96.50 91 THR A O 1
ATOM 693 N N . LEU A 1 92 ? 6.616 0.761 -14.672 1.00 97.06 92 LEU A N 1
ATOM 694 C CA . LEU A 1 92 ? 6.816 -0.577 -14.133 1.00 97.06 92 LEU A CA 1
ATOM 695 C C . LEU A 1 92 ? 5.731 -1.495 -14.688 1.00 97.06 92 LEU A C 1
ATOM 697 O O . LEU A 1 92 ? 4.541 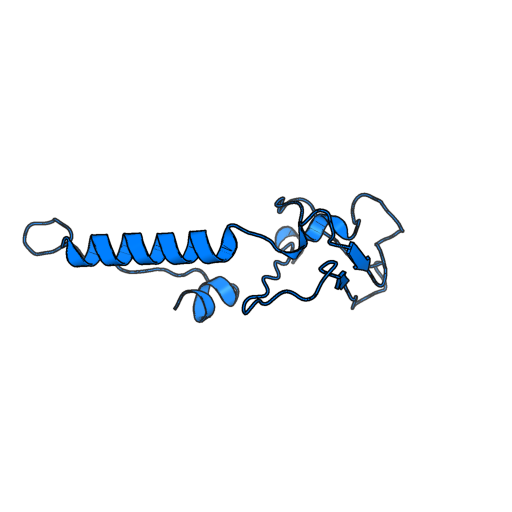-1.207 -14.587 1.00 97.06 92 LEU A O 1
ATOM 701 N N . LEU A 1 93 ? 6.152 -2.608 -15.272 1.00 97.81 93 LEU A N 1
ATOM 702 C CA . LEU A 1 93 ? 5.286 -3.700 -15.676 1.00 97.81 93 LEU A CA 1
ATOM 703 C C . LEU A 1 93 ? 5.455 -4.841 -14.676 1.00 97.81 93 LEU A C 1
ATOM 705 O O . LEU A 1 93 ? 6.523 -5.452 -14.605 1.00 97.81 93 LEU A O 1
ATOM 709 N N . ILE A 1 94 ? 4.386 -5.138 -13.942 1.00 97.62 94 ILE A N 1
ATOM 710 C CA . ILE A 1 94 ? 4.317 -6.264 -13.010 1.00 97.62 94 ILE A CA 1
ATOM 711 C C . ILE A 1 94 ? 3.513 -7.377 -13.678 1.00 97.62 94 ILE A C 1
ATOM 713 O O . ILE A 1 94 ? 2.308 -7.260 -13.893 1.00 97.62 94 ILE A O 1
ATOM 717 N N . ASN A 1 95 ? 4.187 -8.469 -14.021 1.00 97.12 95 ASN A N 1
ATOM 718 C CA . ASN A 1 95 ? 3.548 -9.691 -14.484 1.00 97.12 95 ASN A CA 1
ATOM 719 C C . ASN A 1 95 ? 3.420 -10.649 -13.298 1.00 97.12 95 ASN A C 1
ATOM 721 O O . ASN A 1 95 ? 4.436 -11.116 -12.802 1.00 97.12 95 ASN A O 1
ATOM 725 N N . LEU A 1 96 ? 2.195 -10.970 -12.876 1.00 97.56 96 LEU A N 1
ATOM 726 C CA . LEU A 1 96 ? 1.911 -11.843 -11.725 1.00 97.56 96 LEU A CA 1
ATOM 727 C C . LEU A 1 96 ? 2.127 -13.348 -12.006 1.00 97.56 96 LEU A C 1
ATOM 729 O O . LEU A 1 96 ? 1.737 -14.194 -11.201 1.00 97.56 96 LEU A O 1
ATOM 733 N N . GLY A 1 97 ? 2.668 -13.702 -13.176 1.00 96.44 97 GLY A N 1
ATOM 734 C CA . GLY A 1 97 ? 2.944 -15.076 -13.614 1.00 96.44 97 GLY A CA 1
ATOM 735 C C . GLY A 1 97 ? 1.711 -15.838 -14.115 1.00 96.44 97 GLY A C 1
ATOM 736 O O . GLY A 1 97 ? 1.816 -16.692 -14.992 1.00 96.44 97 GLY A O 1
ATOM 737 N N . SER A 1 98 ? 0.528 -15.497 -13.609 1.00 95.75 98 SER A N 1
ATOM 738 C CA . SER A 1 98 ? -0.770 -16.043 -14.013 1.00 95.75 98 SER A CA 1
ATOM 739 C C . SER A 1 98 ? -1.878 -15.009 -13.797 1.00 95.75 98 SER A C 1
ATOM 741 O O . SER A 1 98 ? -1.656 -13.955 -13.199 1.00 95.75 98 SER A O 1
ATOM 743 N N . THR A 1 99 ? -3.084 -15.289 -14.291 1.00 97.12 99 THR A N 1
ATOM 744 C CA . THR A 1 99 ? -4.256 -14.464 -13.983 1.00 97.12 99 THR A CA 1
ATOM 745 C C . THR A 1 99 ? -4.586 -14.575 -12.497 1.00 97.12 99 THR A C 1
ATOM 747 O O . THR A 1 99 ? -4.891 -15.662 -12.009 1.00 97.12 99 THR A O 1
ATOM 750 N N . LYS A 1 100 ? -4.558 -13.442 -11.794 1.00 96.94 100 LYS A N 1
ATOM 751 C CA . LYS A 1 100 ? -4.951 -13.322 -10.387 1.00 96.94 100 LYS A CA 1
ATOM 752 C C . LYS A 1 100 ? -6.042 -12.263 -10.250 1.00 96.94 100 LYS A C 1
ATOM 754 O O . LYS A 1 100 ? -6.088 -11.323 -11.042 1.00 96.94 100 LYS A O 1
ATOM 759 N N . SER A 1 101 ? -6.918 -12.436 -9.264 1.00 97.88 101 SER A N 1
ATOM 760 C CA . SER A 1 101 ? -7.909 -11.420 -8.895 1.00 97.88 101 SER A CA 1
ATOM 761 C C . SER A 1 101 ? -7.333 -10.540 -7.794 1.00 97.88 101 SER A C 1
ATOM 763 O O . SER A 1 101 ? -6.702 -11.056 -6.878 1.00 97.88 101 SER A O 1
ATOM 765 N N . PHE A 1 102 ? -7.542 -9.235 -7.905 1.00 98.00 102 PHE A N 1
ATOM 766 C CA . PHE A 1 102 ? -7.175 -8.234 -6.909 1.00 98.00 102 PHE A CA 1
ATOM 767 C C . PHE A 1 102 ? -8.086 -7.018 -7.089 1.00 98.00 102 PHE A C 1
ATOM 769 O O . PHE A 1 102 ? -8.658 -6.819 -8.165 1.00 98.00 102 PHE A O 1
ATOM 776 N N . ASP A 1 103 ? -8.204 -6.207 -6.050 1.00 97.94 103 ASP A N 1
ATOM 777 C CA . ASP A 1 103 ? -9.001 -4.978 -6.033 1.00 97.94 103 ASP A CA 1
ATOM 778 C C . 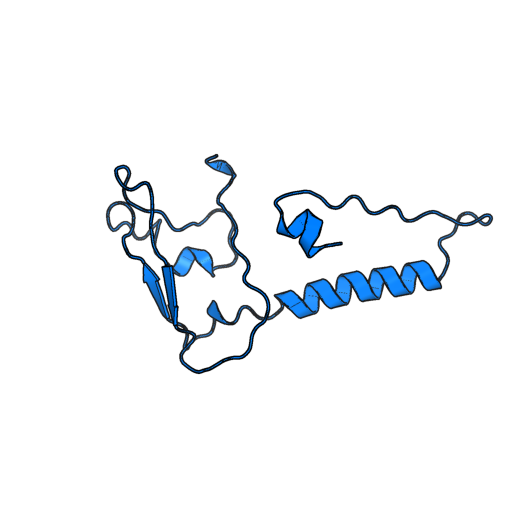ASP A 1 103 ? -8.246 -3.775 -5.438 1.00 97.94 103 ASP A C 1
ATOM 780 O O . ASP A 1 103 ? -8.727 -2.646 -5.533 1.00 97.94 103 ASP A O 1
ATOM 784 N N . VAL A 1 104 ? -7.034 -3.991 -4.912 1.00 98.06 104 VAL A N 1
ATOM 785 C CA . VAL A 1 104 ? -6.151 -2.952 -4.369 1.00 98.06 104 VAL A CA 1
ATOM 786 C C . VAL A 1 104 ? -4.806 -2.954 -5.097 1.00 98.06 104 VAL A C 1
ATOM 788 O O . VAL A 1 104 ? -4.206 -4.000 -5.338 1.00 98.06 104 VAL A O 1
ATOM 791 N N . VAL A 1 105 ? -4.318 -1.755 -5.421 1.00 97.69 105 VAL A N 1
ATOM 792 C CA . VAL A 1 105 ? -2.933 -1.502 -5.836 1.00 97.69 105 VAL A CA 1
ATOM 793 C C . VAL A 1 105 ? -2.358 -0.474 -4.868 1.00 97.69 105 VAL A C 1
ATOM 795 O O . VAL A 1 105 ? -2.894 0.630 -4.779 1.00 97.69 105 VAL A O 1
ATOM 798 N N . SER A 1 106 ? -1.294 -0.837 -4.147 1.00 97.88 106 SER A N 1
ATOM 799 C CA . SER A 1 106 ? -0.535 0.098 -3.307 1.00 97.88 106 SER A CA 1
ATOM 800 C C . SER A 1 106 ? 0.656 0.646 -4.086 1.00 97.88 106 SER A C 1
ATOM 802 O O . SER A 1 106 ? 1.345 -0.108 -4.776 1.00 97.88 106 SER A O 1
ATOM 804 N N . ILE A 1 107 ? 0.877 1.955 -3.996 1.00 97.38 107 ILE A N 1
ATOM 805 C CA . ILE A 1 107 ? 2.035 2.641 -4.570 1.00 97.38 107 ILE A CA 1
ATOM 806 C C . ILE A 1 107 ? 2.536 3.617 -3.516 1.00 97.38 107 ILE A C 1
ATOM 808 O O . ILE A 1 107 ? 1.780 4.470 -3.055 1.00 97.38 107 ILE A O 1
ATOM 812 N N . GLU A 1 108 ? 3.810 3.493 -3.168 1.00 97.31 108 GLU A N 1
ATOM 813 C CA . GLU A 1 108 ? 4.451 4.288 -2.128 1.00 97.31 108 GLU A CA 1
ATOM 814 C C . GLU A 1 108 ? 5.664 4.996 -2.728 1.00 97.31 108 GLU A C 1
ATOM 816 O O . GLU A 1 108 ? 6.536 4.379 -3.342 1.00 97.31 108 GLU A O 1
ATOM 821 N N . GLU A 1 109 ? 5.677 6.321 -2.616 1.00 96.00 109 GLU A N 1
ATOM 822 C CA . GLU A 1 109 ? 6.799 7.149 -3.042 1.00 96.00 109 GLU A CA 1
ATOM 823 C C . GLU A 1 109 ? 7.882 7.152 -1.962 1.00 96.00 109 GLU A C 1
ATOM 825 O O . GLU A 1 109 ? 7.587 7.170 -0.767 1.00 96.00 109 GLU A O 1
ATOM 830 N N . ALA A 1 110 ? 9.148 7.200 -2.379 1.00 96.12 110 ALA A N 1
ATOM 831 C CA . ALA A 1 110 ? 10.271 7.438 -1.480 1.00 96.12 110 ALA A CA 1
ATOM 832 C C . ALA A 1 110 ? 10.296 8.918 -1.042 1.00 96.12 110 ALA A C 1
ATOM 834 O O . ALA A 1 110 ? 11.183 9.683 -1.432 1.00 96.12 110 ALA A O 1
ATOM 835 N N . ILE A 1 111 ? 9.306 9.320 -0.234 1.00 94.19 111 ILE A N 1
ATOM 836 C CA . ILE A 1 111 ? 9.016 10.709 0.169 1.00 94.19 111 ILE A CA 1
ATOM 837 C C . ILE A 1 111 ? 10.184 11.414 0.870 1.00 94.19 111 ILE A C 1
ATOM 839 O O . ILE A 1 111 ? 10.212 12.641 0.949 1.00 94.19 111 ILE A O 1
ATOM 843 N N . GLN A 1 112 ? 11.184 10.668 1.353 1.00 94.06 112 GLN A N 1
ATOM 844 C CA . GLN A 1 112 ? 12.435 11.236 1.857 1.00 94.06 112 GLN A CA 1
ATOM 845 C C . GLN A 1 112 ? 13.194 12.057 0.795 1.00 94.06 112 GLN A C 1
ATOM 847 O O . GLN A 1 112 ? 14.082 12.832 1.156 1.00 94.06 112 GLN A O 1
ATOM 852 N N . PHE A 1 113 ? 12.850 11.900 -0.489 1.00 89.25 113 PHE A N 1
ATOM 853 C CA . PHE A 1 113 ? 13.444 12.622 -1.617 1.00 89.25 113 PHE A CA 1
ATOM 854 C C . PHE A 1 113 ? 12.527 13.671 -2.269 1.00 89.25 113 PHE A C 1
ATOM 856 O O . PHE A 1 113 ? 13.007 14.382 -3.155 1.00 89.25 113 PHE A O 1
ATOM 863 N N . GLY A 1 114 ? 11.298 13.846 -1.764 1.00 73.94 114 GLY A N 1
ATOM 864 C CA . GLY A 1 114 ? 10.396 14.951 -2.122 1.00 73.94 114 GLY A CA 1
ATOM 865 C C . GLY A 1 114 ? 9.209 14.571 -2.985 1.00 73.94 114 GLY A C 1
ATOM 866 O O . GLY A 1 114 ? 9.420 13.803 -3.943 1.00 73.94 114 GLY A O 1
#

Mean predicted aligned error: 3.46 Å

pLDDT: mean 96.08, std 3.58, range [73.94, 98.56]

InterPro domains:
  IPR000421 Coagulation factor 5/8, C-terminal domain [PS50022] (40-114)
  IPR000933 Glycoside hydrolase, family 29 [PTHR10030] (2-113)
  IPR008979 Galactose-binding-like domain superfamily [SSF49785] (50-108)
  IPR017853 Glycoside hydrolase superfamily [SSF51445] (1-40)

Radius of gyration: 19.19 Å; Cα contacts (8 Å, |Δi|>4): 104; chains: 1; bounding box: 42×31×52 Å